Protein AF-A0A8S2HSU8-F1 (afdb_monomer_lite)

Structure (mmCIF, N/CA/C/O backbone):
data_AF-A0A8S2HSU8-F1
#
_entry.id   AF-A0A8S2HSU8-F1
#
loop_
_atom_site.group_PDB
_atom_site.id
_atom_site.type_symbol
_atom_site.label_atom_id
_atom_site.label_alt_id
_atom_site.label_comp_id
_atom_site.label_asym_id
_atom_site.label_entity_id
_atom_site.label_seq_id
_atom_site.pdbx_PDB_ins_code
_atom_site.Cartn_x
_atom_site.Cartn_y
_atom_site.Cartn_z
_atom_site.occupancy
_atom_site.B_iso_or_equiv
_atom_site.auth_seq_id
_atom_site.auth_comp_id
_atom_site.auth_asym_id
_atom_site.auth_atom_id
_atom_site.pdbx_PDB_model_num
ATOM 1 N N . MET A 1 1 ? -15.900 -12.705 22.437 1.00 55.00 1 MET A N 1
ATOM 2 C CA . MET A 1 1 ? -16.739 -11.489 22.364 1.00 55.00 1 MET A CA 1
ATOM 3 C C . MET A 1 1 ? -16.889 -11.205 20.876 1.00 55.00 1 MET A C 1
ATOM 5 O O . MET A 1 1 ? -16.040 -10.534 20.313 1.00 55.00 1 MET A O 1
ATOM 9 N N . ARG A 1 2 ? -17.902 -11.802 20.220 1.00 72.19 2 ARG A N 1
ATOM 10 C CA . ARG A 1 2 ? -17.912 -12.065 18.758 1.00 72.19 2 ARG A CA 1
ATOM 11 C C . ARG A 1 2 ? -17.667 -10.842 17.860 1.00 72.19 2 ARG A C 1
ATOM 13 O O . ARG A 1 2 ? -17.202 -11.001 16.739 1.00 72.19 2 ARG A O 1
ATOM 20 N N . PHE A 1 3 ? -17.977 -9.638 18.338 1.00 69.12 3 PHE A N 1
ATOM 21 C CA . PHE 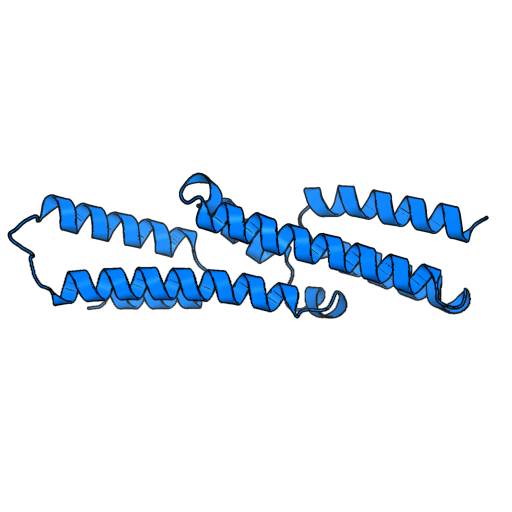A 1 3 ? -17.774 -8.404 17.582 1.00 69.12 3 PHE A CA 1
ATOM 22 C C . PHE A 1 3 ? -16.291 -8.011 17.470 1.00 69.12 3 PHE A C 1
ATOM 24 O O . PHE A 1 3 ? -15.831 -7.707 16.374 1.00 69.12 3 PHE A O 1
ATOM 31 N N . LEU A 1 4 ? -15.520 -8.098 18.559 1.00 68.44 4 LEU A N 1
ATOM 32 C CA . LEU A 1 4 ? -14.079 -7.798 18.554 1.00 68.44 4 LEU A CA 1
ATOM 33 C C . LEU A 1 4 ? -13.301 -8.821 17.724 1.00 68.44 4 LEU A C 1
ATOM 35 O O . LEU A 1 4 ? -12.449 -8.452 16.923 1.00 68.44 4 LEU A O 1
ATOM 39 N N . ASP A 1 5 ? -13.682 -10.091 17.851 1.00 75.88 5 ASP A N 1
ATOM 40 C CA . ASP A 1 5 ? -13.088 -11.194 17.093 1.00 75.88 5 ASP A CA 1
ATOM 41 C C . ASP A 1 5 ? -13.332 -11.012 15.570 1.00 75.88 5 ASP A C 1
ATOM 43 O O . ASP A 1 5 ? -12.527 -11.422 14.736 1.00 75.88 5 ASP A O 1
ATOM 47 N N . SER A 1 6 ? -14.413 -10.317 15.183 1.00 79.56 6 SER A N 1
ATOM 48 C CA . SER A 1 6 ? -14.680 -9.967 13.780 1.00 79.56 6 SER A CA 1
ATOM 49 C C . SER A 1 6 ? -13.796 -8.834 13.247 1.00 79.56 6 SER A C 1
ATOM 51 O O . SER A 1 6 ? -13.467 -8.837 12.064 1.00 79.56 6 SER A O 1
ATOM 53 N N . ILE A 1 7 ? -13.392 -7.882 14.096 1.00 74.88 7 ILE A N 1
ATOM 54 C CA . ILE A 1 7 ? -12.469 -6.802 13.711 1.00 74.88 7 ILE A CA 1
ATOM 55 C C . ILE A 1 7 ? -11.084 -7.385 13.472 1.00 74.88 7 ILE A C 1
ATOM 57 O O . ILE A 1 7 ? -10.451 -7.061 12.475 1.00 74.88 7 ILE A O 1
ATOM 61 N N . GLU A 1 8 ? -10.653 -8.308 14.329 1.00 74.25 8 GLU A N 1
ATOM 62 C CA . GLU A 1 8 ? -9.390 -9.026 14.161 1.00 74.25 8 GLU A CA 1
ATOM 63 C C . GLU A 1 8 ? -9.338 -9.785 12.823 1.00 74.25 8 GLU A C 1
ATOM 65 O O . GLU A 1 8 ? -8.358 -9.685 12.086 1.00 74.25 8 GLU A O 1
ATOM 70 N N . ALA A 1 9 ? -10.426 -10.459 12.435 1.00 78.81 9 ALA A N 1
ATOM 71 C CA . ALA A 1 9 ? -10.522 -11.112 11.127 1.00 78.81 9 ALA A CA 1
ATOM 72 C C . ALA A 1 9 ? -10.459 -10.121 9.944 1.00 78.81 9 ALA A C 1
ATOM 74 O O . ALA A 1 9 ? -9.832 -10.410 8.922 1.00 78.81 9 ALA A O 1
ATOM 75 N N . LEU A 1 10 ? -11.086 -8.947 10.066 1.00 78.69 10 LEU A N 1
ATOM 76 C CA . LEU A 1 10 ? -11.046 -7.898 9.037 1.00 78.69 10 LEU A CA 1
ATOM 77 C C . LEU A 1 10 ? -9.649 -7.290 8.894 1.00 78.69 10 LEU A C 1
ATOM 79 O O . LEU A 1 10 ? -9.167 -7.086 7.781 1.00 78.69 10 LEU A O 1
ATOM 83 N N . VAL A 1 11 ? -8.982 -7.067 10.022 1.00 72.88 11 VAL A N 1
ATOM 84 C CA . VAL A 1 11 ? -7.602 -6.593 10.094 1.00 72.88 11 VAL A CA 1
ATOM 85 C C . VAL A 1 11 ? -6.656 -7.600 9.425 1.00 72.88 11 VAL A C 1
ATOM 87 O O . VAL A 1 11 ? -5.895 -7.219 8.538 1.00 72.88 11 VAL A O 1
ATOM 90 N N . ASN A 1 12 ? -6.795 -8.896 9.720 1.00 74.88 12 ASN A N 1
ATOM 91 C CA . ASN A 1 12 ? -5.996 -9.964 9.099 1.00 74.88 12 ASN A CA 1
ATOM 92 C C . ASN A 1 12 ? -6.249 -10.141 7.590 1.00 74.88 12 ASN A C 1
ATOM 94 O O . ASN A 1 12 ? -5.406 -10.683 6.878 1.00 74.88 12 ASN A O 1
ATOM 98 N N . THR A 1 13 ? -7.400 -9.693 7.085 1.00 79.19 13 THR A N 1
ATOM 99 C CA . THR A 1 13 ? -7.761 -9.762 5.657 1.00 79.19 13 THR A CA 1
ATOM 100 C C . THR A 1 13 ? -7.528 -8.442 4.912 1.00 79.19 13 THR A C 1
ATOM 102 O O . THR A 1 13 ? -7.928 -8.301 3.753 1.00 79.19 13 THR A O 1
ATOM 105 N N . ASN A 1 14 ? -6.844 -7.476 5.542 1.00 77.19 14 ASN A N 1
ATOM 106 C CA . ASN A 1 14 ? -6.581 -6.133 5.013 1.00 77.19 14 ASN A CA 1
ATOM 107 C C . ASN A 1 14 ? -7.856 -5.355 4.640 1.00 77.19 14 ASN A C 1
ATOM 109 O O . ASN A 1 14 ? -7.830 -4.497 3.757 1.00 77.19 14 ASN A O 1
ATOM 113 N N . ASN A 1 15 ? -8.991 -5.646 5.278 1.00 82.19 15 ASN A N 1
ATOM 114 C CA . ASN A 1 15 ? -10.212 -4.863 5.109 1.00 82.19 15 ASN A CA 1
ATOM 115 C C . ASN A 1 15 ? -10.196 -3.667 6.073 1.00 82.19 15 ASN A C 1
ATOM 117 O O . ASN A 1 15 ? -10.951 -3.615 7.046 1.00 82.19 15 ASN A O 1
ATOM 121 N N . PHE A 1 16 ? -9.282 -2.725 5.813 1.00 83.81 16 PHE A N 1
ATOM 122 C CA . PHE A 1 16 ? -9.020 -1.584 6.694 1.00 83.81 16 PHE A CA 1
ATOM 123 C C . PHE A 1 16 ? -10.237 -0.680 6.868 1.00 83.81 16 PHE A C 1
ATOM 125 O O . PHE A 1 16 ? -10.500 -0.236 7.979 1.00 83.81 16 PHE A O 1
ATOM 132 N N . TYR A 1 17 ? -11.009 -0.461 5.801 1.00 83.25 17 TYR A N 1
ATOM 133 C CA . TYR A 1 17 ? -12.212 0.367 5.854 1.00 83.25 17 TYR A CA 1
ATOM 134 C C . TYR A 1 17 ? -13.239 -0.171 6.856 1.00 83.25 17 TYR A C 1
ATOM 136 O O . TYR A 1 17 ? -13.680 0.545 7.754 1.00 83.25 17 TYR A O 1
ATOM 144 N N . GLU A 1 18 ? -13.592 -1.452 6.742 1.00 81.88 18 GLU A N 1
ATOM 145 C CA . GLU A 1 18 ? -14.577 -2.059 7.637 1.00 81.88 18 GLU A CA 1
ATOM 146 C C . GLU A 1 18 ? -14.018 -2.219 9.063 1.00 81.88 18 GLU A C 1
ATOM 148 O O . GLU A 1 18 ? -14.765 -2.088 10.034 1.00 81.88 18 GLU A O 1
ATOM 153 N N . ALA A 1 19 ? -12.708 -2.457 9.207 1.00 81.62 19 ALA A N 1
ATOM 154 C CA . ALA A 1 19 ? -12.042 -2.514 10.507 1.00 81.62 19 ALA A CA 1
ATOM 155 C C . ALA A 1 19 ? -12.085 -1.162 11.245 1.00 81.62 19 ALA A C 1
ATOM 157 O O . ALA A 1 19 ? -12.516 -1.122 12.398 1.00 81.62 19 ALA A O 1
ATOM 158 N N . GLU A 1 20 ? -11.712 -0.064 10.581 1.00 83.06 20 GLU A N 1
ATOM 159 C CA . GLU A 1 20 ? -11.745 1.297 11.141 1.00 83.06 20 GLU A CA 1
ATOM 160 C C . GLU A 1 20 ? -13.175 1.724 11.486 1.00 83.06 20 GLU A C 1
ATOM 162 O O . GLU A 1 20 ? -13.436 2.178 12.599 1.00 83.06 20 GLU A O 1
ATOM 167 N N . LYS A 1 21 ? -14.143 1.471 10.597 1.00 84.69 21 LYS A N 1
ATOM 168 C CA . LYS A 1 21 ? -15.555 1.786 10.854 1.00 84.69 21 LYS A CA 1
ATOM 169 C C . LYS A 1 21 ? -16.096 1.062 12.091 1.00 84.69 21 LYS A C 1
ATOM 171 O O . LYS A 1 21 ? -16.813 1.641 12.907 1.00 84.69 21 LYS A O 1
ATOM 176 N N . ARG A 1 22 ? -15.759 -0.221 12.261 1.00 83.12 22 ARG A N 1
ATOM 177 C CA . ARG A 1 22 ? -16.149 -0.985 13.459 1.00 83.12 22 ARG A CA 1
ATOM 178 C C . ARG A 1 22 ? -15.415 -0.518 14.711 1.00 83.12 22 ARG A C 1
ATOM 180 O O . ARG A 1 22 ? -16.003 -0.572 15.792 1.00 83.12 22 ARG A O 1
ATOM 187 N N . MET A 1 23 ? -14.181 -0.040 14.570 1.00 81.88 23 MET A N 1
ATOM 188 C CA . MET A 1 23 ? -13.433 0.564 15.668 1.00 81.88 23 MET A CA 1
ATOM 189 C C . MET A 1 23 ? -14.087 1.864 16.142 1.00 81.88 23 MET A C 1
ATOM 191 O O . MET A 1 23 ? -14.325 2.020 17.340 1.00 81.88 23 MET A O 1
ATOM 195 N N . GLU A 1 24 ? -14.472 2.749 15.219 1.00 83.94 24 GLU A N 1
ATOM 196 C CA . GLU A 1 24 ? -15.211 3.976 15.539 1.00 83.94 24 GLU A CA 1
ATOM 197 C C . GLU A 1 24 ? -16.494 3.681 16.313 1.00 83.94 24 GLU A C 1
ATOM 199 O O . GLU A 1 24 ? -16.749 4.320 17.334 1.00 83.94 24 GLU A O 1
ATOM 204 N N . TYR A 1 25 ? -17.272 2.676 15.895 1.00 82.31 25 TYR A N 1
ATOM 205 C CA . TYR A 1 25 ? -18.475 2.287 16.631 1.00 82.31 25 TYR A CA 1
ATOM 206 C C . TYR A 1 25 ? -18.171 1.871 18.072 1.00 82.31 25 TYR A C 1
ATOM 208 O O . TYR A 1 25 ? -18.905 2.255 18.981 1.00 82.31 25 TYR A O 1
ATOM 216 N N . ILE A 1 26 ? -17.089 1.128 18.317 1.00 79.50 26 ILE A N 1
ATOM 217 C CA . ILE A 1 26 ? -16.707 0.747 19.684 1.00 79.50 26 ILE A CA 1
ATOM 218 C C . ILE A 1 26 ? -16.276 1.967 20.490 1.00 79.50 26 ILE A C 1
ATOM 220 O O . ILE A 1 26 ? -16.665 2.094 21.650 1.00 79.50 26 ILE A O 1
ATOM 224 N N . ILE A 1 27 ? -15.507 2.875 19.890 1.00 78.94 27 ILE A N 1
ATOM 225 C CA . ILE A 1 27 ? -15.075 4.112 20.545 1.00 78.94 27 ILE A CA 1
ATOM 226 C C . ILE A 1 27 ? -16.293 4.971 20.913 1.00 78.94 27 ILE A C 1
ATOM 228 O O . ILE A 1 27 ? -16.372 5.464 22.038 1.00 78.94 27 ILE A O 1
ATOM 232 N N . GLN A 1 28 ? -17.275 5.095 20.018 1.00 81.12 28 GLN A N 1
ATOM 233 C CA . GLN A 1 28 ? -18.521 5.825 20.268 1.00 81.12 28 GLN A CA 1
ATOM 234 C C . GLN A 1 28 ? -19.366 5.164 21.358 1.00 81.12 28 GLN A C 1
ATOM 236 O O . GLN A 1 28 ? -19.813 5.844 22.278 1.00 81.12 28 GLN A O 1
ATOM 241 N N . ILE A 1 29 ? -19.549 3.841 21.302 1.00 75.81 29 ILE A N 1
ATOM 242 C CA . ILE A 1 29 ? -20.267 3.086 22.337 1.00 75.81 29 ILE A CA 1
ATOM 243 C C . ILE A 1 29 ? -19.576 3.262 23.690 1.00 75.81 29 ILE A C 1
ATOM 245 O O . ILE A 1 29 ? -20.240 3.539 24.683 1.00 75.81 29 ILE A O 1
ATOM 249 N N . ARG A 1 30 ? -18.243 3.173 23.740 1.00 73.75 30 ARG A N 1
ATOM 250 C CA . ARG A 1 30 ? -17.458 3.433 24.952 1.00 73.75 30 ARG A CA 1
ATOM 251 C C . ARG A 1 30 ? -17.686 4.852 25.469 1.00 73.75 30 ARG A C 1
ATOM 253 O O . ARG A 1 30 ? -17.865 5.033 26.669 1.00 73.75 30 ARG A O 1
ATOM 260 N N . HIS A 1 31 ? -17.684 5.847 24.585 1.00 75.50 31 HIS A N 1
ATOM 261 C CA . HIS A 1 31 ? -17.920 7.236 24.968 1.00 75.50 31 HIS A CA 1
ATOM 262 C C . HIS A 1 31 ? -19.333 7.440 25.538 1.00 75.50 31 HIS A C 1
ATOM 264 O O . HIS A 1 31 ? -19.480 8.080 26.575 1.00 75.50 31 HIS A O 1
ATOM 270 N N . LEU A 1 32 ? -20.348 6.831 24.914 1.00 74.56 32 LEU A N 1
ATOM 271 C CA . LEU A 1 32 ? -21.750 6.885 25.344 1.00 74.56 32 LEU A CA 1
ATOM 272 C C . LEU A 1 32 ? -22.001 6.145 26.662 1.00 74.56 32 LEU A C 1
ATOM 274 O O . LEU A 1 32 ? -22.765 6.617 27.499 1.00 74.56 32 LEU A O 1
ATOM 278 N N . LEU A 1 33 ? -21.371 4.985 26.848 1.00 69.75 33 LEU A N 1
ATOM 279 C CA . LEU A 1 33 ? -21.524 4.175 28.057 1.00 69.75 33 LEU A CA 1
ATOM 280 C C . LEU A 1 33 ? -20.704 4.717 29.236 1.00 69.75 33 LEU A C 1
ATOM 282 O O . LEU A 1 33 ? -21.000 4.381 30.383 1.00 69.75 33 LEU A O 1
ATOM 286 N N . GLY A 1 34 ? -19.719 5.584 28.978 1.00 67.31 34 GLY A N 1
ATOM 287 C CA . GLY A 1 34 ? -18.994 6.338 29.998 1.00 67.31 34 GLY A CA 1
ATOM 288 C C . GLY A 1 34 ? -18.494 5.483 31.171 1.00 67.31 34 GLY A C 1
ATOM 289 O O . GLY A 1 34 ? -18.079 4.334 31.009 1.00 67.31 34 GLY A O 1
ATOM 290 N N . THR A 1 35 ? -18.564 6.048 32.381 1.00 59.19 35 THR A N 1
ATOM 291 C CA . THR A 1 35 ? -18.128 5.448 33.659 1.00 59.19 35 THR A CA 1
ATOM 292 C C . THR A 1 35 ? -18.830 4.140 34.042 1.00 59.19 35 THR A C 1
ATOM 294 O O . THR A 1 35 ? -18.370 3.472 34.964 1.00 59.19 35 THR A O 1
ATOM 297 N N . TYR A 1 36 ? -19.907 3.745 33.352 1.00 58.31 36 TYR A N 1
ATOM 298 C CA . TYR A 1 36 ? -20.639 2.502 33.627 1.00 58.31 36 TYR A CA 1
ATOM 299 C C . TYR A 1 36 ? -19.988 1.264 32.997 1.00 58.31 36 TYR A C 1
ATOM 301 O O . TYR A 1 36 ? -20.254 0.147 33.432 1.00 58.31 36 TYR A O 1
ATOM 309 N N . CYS A 1 37 ? -19.137 1.449 31.984 1.00 57.47 37 CYS A N 1
ATOM 310 C CA . CYS A 1 37 ? -18.383 0.380 31.323 1.00 57.47 37 CYS A CA 1
ATOM 311 C C . CYS A 1 37 ? -16.869 0.615 31.431 1.00 57.47 37 CYS A C 1
ATOM 313 O O . CYS A 1 37 ? -16.128 0.477 30.460 1.00 57.47 37 CYS A O 1
ATOM 315 N N . THR A 1 38 ? -16.387 0.925 32.636 1.00 58.66 38 THR A N 1
ATOM 316 C CA . THR A 1 38 ? -14.963 0.868 33.016 1.00 58.66 38 THR A CA 1
ATOM 317 C C . THR A 1 38 ? -14.484 -0.572 33.208 1.00 58.66 38 THR A C 1
ATOM 319 O O . THR A 1 38 ? -13.713 -0.880 34.113 1.00 58.66 38 THR A O 1
ATOM 322 N N . THR A 1 39 ? -14.918 -1.497 32.354 1.00 66.12 39 THR A N 1
ATOM 323 C CA . THR A 1 39 ? -14.265 -2.798 32.277 1.00 66.12 39 THR A CA 1
ATOM 324 C C . THR A 1 39 ? -12.917 -2.575 31.606 1.00 66.12 39 THR A C 1
ATOM 326 O O . THR A 1 39 ? -12.809 -2.416 30.391 1.00 66.12 39 THR A O 1
ATOM 329 N N . GLU A 1 40 ? -11.874 -2.517 32.430 1.00 74.06 40 GLU A N 1
ATOM 330 C CA . GLU A 1 40 ? -10.460 -2.440 32.046 1.00 74.06 40 GLU A CA 1
ATOM 331 C C . GLU A 1 40 ? -10.126 -3.414 30.901 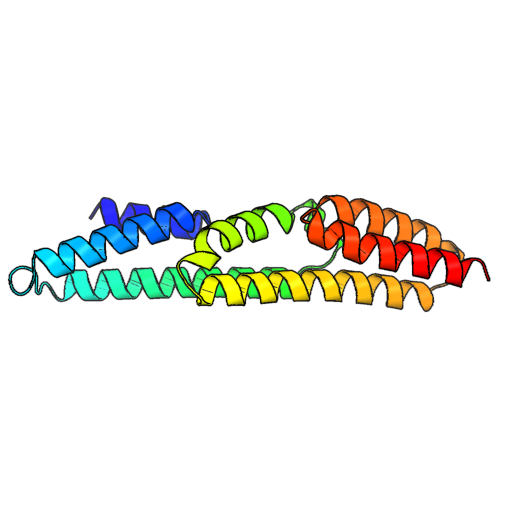1.00 74.06 40 GLU A C 1
ATOM 333 O O . GLU A 1 40 ? -9.376 -3.091 29.984 1.00 74.06 40 GLU A O 1
ATOM 338 N N . GLU A 1 41 ? -10.802 -4.564 30.880 1.00 73.25 41 GLU A N 1
ATOM 339 C CA . GLU A 1 41 ? -10.750 -5.569 29.822 1.00 73.25 41 GLU A CA 1
ATOM 340 C C . GLU A 1 41 ? -11.183 -5.056 28.433 1.00 73.25 41 GLU A C 1
ATOM 342 O O . GLU A 1 41 ? -10.512 -5.342 27.441 1.00 73.25 41 GLU A O 1
ATOM 347 N N . VAL A 1 42 ? -12.254 -4.259 28.337 1.00 73.19 42 VAL A N 1
ATOM 348 C CA . VAL A 1 42 ? -12.715 -3.678 27.062 1.00 73.19 42 VAL A CA 1
ATOM 349 C C . VAL A 1 42 ? -11.733 -2.620 26.576 1.00 73.19 42 VAL A C 1
ATOM 351 O O . VAL A 1 42 ? -11.383 -2.611 25.398 1.00 73.19 42 VAL A O 1
ATOM 354 N N . THR A 1 43 ? -11.238 -1.768 27.479 1.00 75.50 43 THR A N 1
ATOM 355 C CA . THR A 1 43 ? -10.244 -0.735 27.133 1.00 75.50 43 THR A CA 1
ATOM 356 C C . THR A 1 43 ? -8.963 -1.382 26.617 1.00 75.50 43 THR A C 1
ATOM 358 O O . THR A 1 43 ? -8.512 -1.070 25.516 1.00 75.50 43 THR A O 1
ATOM 361 N N . LYS A 1 44 ? -8.453 -2.377 27.349 1.00 81.62 44 LYS A N 1
ATOM 362 C CA . LYS A 1 44 ? -7.272 -3.145 26.958 1.00 81.62 44 LYS A CA 1
ATOM 363 C C . LYS A 1 44 ? -7.457 -3.833 25.608 1.00 81.62 44 LYS A C 1
ATOM 365 O O . LYS A 1 44 ? -6.530 -3.856 24.804 1.00 81.62 44 LYS A O 1
ATOM 370 N N . ARG A 1 45 ? -8.642 -4.384 25.325 1.00 78.00 45 ARG A N 1
ATOM 371 C CA . ARG A 1 45 ? -8.886 -5.081 24.055 1.00 78.00 45 ARG A CA 1
ATOM 372 C C . ARG A 1 45 ? -9.044 -4.126 22.870 1.00 78.00 45 ARG A C 1
ATOM 374 O O . ARG A 1 45 ? -8.598 -4.460 21.777 1.00 78.00 45 ARG A O 1
ATOM 381 N N . VAL A 1 46 ? -9.602 -2.933 23.078 1.00 79.00 46 VAL A N 1
ATOM 382 C CA . VAL A 1 46 ? -9.618 -1.863 22.062 1.00 79.00 46 VAL A CA 1
ATOM 383 C C . VAL A 1 46 ? -8.197 -1.404 21.739 1.00 79.00 46 VAL A C 1
ATOM 385 O O . VAL A 1 46 ? -7.825 -1.365 20.570 1.00 79.00 46 VAL A O 1
ATOM 388 N N . GLU A 1 47 ? -7.375 -1.140 22.757 1.00 83.38 47 GLU A N 1
ATOM 389 C CA . GLU A 1 47 ? -5.965 -0.773 22.567 1.00 83.38 47 GLU A CA 1
ATOM 390 C C . GLU A 1 47 ? -5.178 -1.873 21.843 1.00 83.38 47 GLU A C 1
ATOM 392 O O . GLU A 1 47 ? -4.409 -1.588 20.926 1.00 83.38 47 GLU A O 1
ATOM 397 N N . GLN A 1 48 ? -5.404 -3.141 22.199 1.00 84.06 48 GLN A N 1
ATOM 398 C CA . GLN A 1 48 ? -4.808 -4.283 21.502 1.00 84.06 48 GLN A CA 1
ATOM 399 C C . GLN A 1 48 ? -5.190 -4.313 20.023 1.00 84.06 48 GLN A C 1
ATOM 401 O O . GLN A 1 48 ? -4.312 -4.480 19.183 1.00 84.06 48 GLN A O 1
ATOM 406 N N . LEU A 1 49 ? -6.469 -4.124 19.688 1.00 80.31 49 LEU A N 1
ATOM 407 C CA . LEU A 1 49 ? -6.909 -4.117 18.294 1.00 80.31 49 LEU A CA 1
ATOM 408 C C . LEU A 1 49 ? -6.329 -2.934 17.514 1.00 80.31 49 LEU A C 1
ATOM 410 O O . LEU A 1 49 ? -5.892 -3.125 16.381 1.00 80.31 49 LEU A O 1
ATOM 414 N N . GLN A 1 50 ? -6.266 -1.743 18.118 1.00 82.06 50 GLN A N 1
ATOM 415 C CA . GLN A 1 50 ? -5.636 -0.573 17.501 1.00 82.06 50 GLN A CA 1
ATOM 416 C C . GLN A 1 50 ? -4.148 -0.833 17.222 1.00 82.06 50 GLN A C 1
ATOM 418 O O . GLN A 1 50 ? -3.647 -0.526 16.140 1.00 82.06 50 GLN A O 1
ATOM 423 N N . ASN A 1 51 ? -3.443 -1.450 18.173 1.00 86.31 51 ASN A N 1
ATOM 424 C CA . ASN A 1 51 ? -2.039 -1.821 18.018 1.00 86.31 51 ASN A CA 1
ATOM 425 C C . ASN A 1 51 ? -1.839 -2.898 16.946 1.00 86.31 51 ASN A C 1
ATOM 427 O O . ASN A 1 51 ? -0.921 -2.776 16.139 1.00 86.31 51 ASN A O 1
ATOM 431 N N . SER A 1 52 ? -2.699 -3.917 16.892 1.00 81.12 52 SER A N 1
ATOM 432 C CA . SER A 1 52 ? -2.659 -4.949 15.848 1.00 81.12 52 SER A CA 1
ATOM 433 C C . SER A 1 52 ? -2.890 -4.363 14.458 1.00 81.12 52 SER A C 1
ATOM 435 O O . SER A 1 52 ? -2.184 -4.706 13.513 1.00 81.12 52 SER A O 1
ATOM 437 N N . LEU A 1 53 ? -3.842 -3.440 14.340 1.00 83.19 53 LEU A N 1
ATOM 438 C CA . LEU A 1 53 ? -4.143 -2.749 13.094 1.00 83.19 53 LEU A CA 1
ATOM 439 C C . LEU A 1 53 ? -2.958 -1.880 12.646 1.00 83.19 53 LEU A C 1
ATOM 441 O O . LEU A 1 53 ? -2.532 -1.980 11.497 1.00 83.19 53 LEU A O 1
ATOM 445 N N . ASN A 1 54 ? -2.346 -1.128 13.565 1.00 85.44 54 ASN A N 1
ATOM 446 C CA . ASN A 1 54 ? -1.120 -0.375 13.287 1.00 85.44 54 ASN A CA 1
ATOM 447 C C . ASN A 1 54 ? 0.028 -1.289 12.834 1.00 85.44 54 ASN A C 1
ATOM 449 O O . ASN A 1 54 ? 0.706 -0.985 11.856 1.00 85.44 54 ASN A O 1
ATOM 453 N N . LYS A 1 55 ? 0.215 -2.426 13.511 1.00 87.94 55 LYS A N 1
ATOM 454 C CA . LYS A 1 55 ? 1.254 -3.408 13.182 1.00 87.94 55 LYS A CA 1
ATOM 455 C C . LYS A 1 55 ? 1.073 -3.975 11.777 1.00 87.94 55 LYS A C 1
ATOM 457 O O . LYS A 1 55 ? 2.042 -4.060 11.037 1.00 87.94 55 LYS A O 1
ATOM 462 N N . ILE A 1 56 ? -0.151 -4.322 11.388 1.00 85.50 56 ILE A N 1
ATOM 463 C CA . ILE A 1 56 ? -0.426 -4.866 10.051 1.00 85.50 56 ILE A CA 1
ATOM 464 C C . ILE A 1 56 ? -0.218 -3.816 8.964 1.00 85.50 56 ILE A C 1
ATOM 466 O O . ILE A 1 56 ? 0.316 -4.133 7.904 1.00 85.50 56 ILE A O 1
ATOM 470 N N . VAL A 1 57 ? -0.577 -2.558 9.224 1.00 87.00 57 VAL A N 1
ATOM 471 C CA . VAL A 1 57 ? -0.270 -1.457 8.303 1.00 87.00 57 VAL A CA 1
ATOM 472 C C . VAL A 1 57 ? 1.244 -1.311 8.112 1.00 87.00 57 VAL A C 1
ATOM 474 O O . VAL A 1 57 ? 1.699 -1.160 6.979 1.00 87.00 57 VAL A O 1
ATOM 477 N N . ASP A 1 58 ? 2.029 -1.411 9.185 1.00 88.50 58 ASP A N 1
ATOM 478 C CA . ASP A 1 58 ? 3.493 -1.360 9.102 1.00 88.50 58 ASP A CA 1
ATOM 479 C C . ASP A 1 58 ? 4.066 -2.588 8.368 1.00 88.50 58 ASP A C 1
ATOM 481 O O . ASP A 1 58 ? 4.950 -2.455 7.523 1.00 88.50 58 ASP A O 1
ATOM 485 N N . GLU A 1 59 ? 3.525 -3.784 8.622 1.00 89.38 59 GLU A N 1
ATOM 486 C CA . GLU A 1 59 ? 3.906 -5.020 7.926 1.00 89.38 59 GLU A CA 1
ATOM 487 C C . GLU A 1 59 ? 3.599 -4.962 6.425 1.00 89.38 59 GLU A C 1
ATOM 489 O O . GLU A 1 59 ? 4.351 -5.510 5.618 1.00 89.38 59 GLU A O 1
ATOM 494 N N . VAL A 1 60 ? 2.515 -4.291 6.027 1.00 88.69 60 VAL A N 1
ATOM 495 C CA . VAL A 1 60 ? 2.213 -4.028 4.616 1.00 88.69 60 VAL A CA 1
ATOM 496 C C . VAL A 1 60 ? 3.302 -3.161 3.991 1.00 88.69 60 VAL A C 1
ATOM 498 O O . VAL A 1 60 ? 3.803 -3.515 2.926 1.00 88.69 60 VAL A O 1
ATOM 501 N N . VAL A 1 61 ? 3.704 -2.066 4.641 1.00 89.56 61 VAL A N 1
ATOM 502 C CA . VAL A 1 61 ? 4.778 -1.198 4.131 1.00 89.56 61 VAL A CA 1
ATOM 503 C C . VAL A 1 61 ? 6.079 -1.987 3.972 1.00 89.56 61 VAL A C 1
ATOM 505 O O . VAL A 1 61 ? 6.687 -1.963 2.902 1.00 89.56 61 VAL A O 1
ATOM 508 N N . GLU A 1 62 ? 6.473 -2.741 4.998 1.00 90.38 62 GLU A N 1
ATOM 509 C CA . GLU A 1 62 ? 7.717 -3.515 4.974 1.00 90.38 62 GLU A CA 1
ATOM 510 C C . GLU A 1 62 ? 7.693 -4.618 3.905 1.00 90.38 62 GLU A C 1
ATOM 512 O O . GLU A 1 62 ? 8.690 -4.843 3.218 1.00 90.38 62 GLU A O 1
ATOM 517 N N . ARG A 1 63 ? 6.536 -5.255 3.686 1.00 89.06 63 ARG A N 1
ATOM 518 C CA . ARG A 1 63 ? 6.362 -6.248 2.620 1.00 89.06 63 ARG A CA 1
ATOM 519 C C . ARG A 1 63 ? 6.671 -5.660 1.248 1.00 89.06 63 ARG A C 1
ATOM 521 O O . ARG A 1 63 ? 7.405 -6.286 0.493 1.00 89.06 63 ARG A O 1
ATOM 528 N N . TYR A 1 64 ? 6.120 -4.492 0.918 1.00 87.50 64 TYR A N 1
ATOM 529 C CA . TYR A 1 64 ? 6.342 -3.875 -0.396 1.00 87.50 64 TYR A CA 1
ATOM 530 C C . TYR A 1 64 ? 7.754 -3.313 -0.556 1.00 87.50 64 TYR A C 1
ATOM 532 O O . TYR A 1 64 ? 8.287 -3.336 -1.659 1.00 87.50 64 TYR A O 1
ATOM 540 N N . LYS A 1 65 ? 8.393 -2.895 0.538 1.00 89.31 65 LYS A N 1
ATOM 541 C CA . LYS A 1 65 ? 9.800 -2.479 0.540 1.00 89.31 65 LYS A CA 1
ATOM 542 C C . LYS A 1 65 ? 10.761 -3.619 0.183 1.00 89.31 65 LYS A C 1
ATOM 544 O O . LYS A 1 65 ? 11.749 -3.411 -0.518 1.00 89.31 65 LYS A O 1
ATOM 549 N N . GLN A 1 66 ? 10.481 -4.828 0.669 1.00 88.62 66 GLN A N 1
ATOM 550 C CA . GLN A 1 66 ? 11.302 -6.019 0.411 1.00 88.62 66 GLN A CA 1
ATOM 551 C C . GLN A 1 66 ? 10.975 -6.703 -0.926 1.00 88.62 66 GLN A C 1
ATOM 553 O O . GLN A 1 66 ? 11.715 -7.578 -1.372 1.00 88.62 66 GLN A O 1
ATOM 558 N N . MET A 1 67 ? 9.861 -6.328 -1.551 1.00 86.50 67 MET A N 1
ATOM 559 C CA . MET A 1 67 ? 9.341 -6.962 -2.753 1.00 86.50 67 MET A CA 1
ATOM 560 C C . MET A 1 67 ? 10.057 -6.464 -4.014 1.00 86.50 67 MET A C 1
ATOM 562 O O . MET A 1 67 ? 10.381 -5.283 -4.140 1.00 86.50 67 MET A O 1
ATOM 566 N N . SER A 1 68 ? 10.286 -7.364 -4.972 1.00 85.44 68 SER A N 1
ATOM 567 C CA . SER A 1 68 ? 10.808 -6.993 -6.288 1.00 85.44 68 SER A CA 1
ATOM 568 C C . SER A 1 68 ? 9.673 -6.689 -7.271 1.00 85.44 68 SER A C 1
ATOM 570 O O . SER A 1 68 ? 8.537 -7.124 -7.087 1.00 85.44 68 SER A O 1
ATOM 572 N N . ILE A 1 69 ? 9.982 -6.008 -8.379 1.00 82.56 69 ILE A N 1
ATOM 573 C CA . ILE A 1 69 ? 9.001 -5.738 -9.447 1.00 82.56 69 ILE A CA 1
ATOM 574 C C . ILE A 1 69 ? 8.373 -7.031 -9.989 1.00 82.56 69 ILE A C 1
ATOM 576 O O . ILE A 1 69 ? 7.200 -7.050 -10.360 1.00 82.56 69 ILE A O 1
ATOM 580 N N . HIS A 1 70 ? 9.123 -8.135 -10.017 1.00 81.12 70 HIS A N 1
ATOM 581 C CA . HIS A 1 70 ? 8.618 -9.418 -10.511 1.00 81.12 70 HIS A CA 1
ATOM 582 C C . HIS A 1 70 ? 7.505 -9.988 -9.624 1.00 81.12 70 HIS A C 1
ATOM 584 O O . HIS A 1 70 ? 6.578 -10.635 -10.117 1.00 81.12 70 HIS A O 1
ATOM 590 N N . ASP A 1 71 ? 7.566 -9.704 -8.326 1.00 84.00 71 ASP A N 1
ATOM 591 C CA . ASP A 1 71 ? 6.606 -10.191 -7.343 1.00 84.00 71 ASP A CA 1
ATOM 592 C C . ASP A 1 71 ? 5.283 -9.406 -7.384 1.00 84.00 71 ASP A C 1
ATOM 594 O O . ASP A 1 71 ? 4.249 -9.913 -6.934 1.00 84.00 71 ASP A O 1
ATOM 598 N N . PHE A 1 72 ? 5.270 -8.216 -8.003 1.00 84.19 72 PHE A N 1
ATOM 599 C CA . PHE A 1 72 ? 4.064 -7.389 -8.162 1.00 84.19 72 PHE A CA 1
ATOM 600 C C . PHE A 1 72 ? 2.994 -8.067 -9.021 1.00 84.19 72 PHE A C 1
ATOM 602 O O . PHE A 1 72 ? 1.813 -7.750 -8.911 1.00 84.19 72 PHE A O 1
ATOM 609 N N . ARG A 1 73 ? 3.364 -9.066 -9.832 1.00 78.62 73 ARG A N 1
ATOM 610 C CA . ARG A 1 73 ? 2.388 -9.903 -10.542 1.00 78.62 73 ARG A CA 1
ATOM 611 C C . ARG A 1 73 ? 1.505 -10.708 -9.583 1.00 78.62 73 ARG A C 1
ATOM 613 O O . ARG A 1 73 ? 0.339 -10.945 -9.888 1.00 78.62 73 ARG A O 1
ATOM 620 N N . PHE A 1 74 ? 2.069 -11.170 -8.470 1.00 80.12 74 PHE A N 1
ATOM 621 C CA . PHE A 1 74 ? 1.369 -12.008 -7.493 1.00 80.12 74 PHE A CA 1
ATOM 622 C C . PHE A 1 74 ? 0.734 -11.178 -6.379 1.00 80.12 74 PHE A C 1
ATOM 624 O O . PHE A 1 74 ? -0.287 -11.579 -5.828 1.00 80.12 74 PHE A O 1
ATOM 631 N N . ASN A 1 75 ? 1.324 -10.024 -6.068 1.00 81.38 75 ASN A N 1
ATOM 632 C CA . ASN A 1 75 ? 0.827 -9.082 -5.072 1.00 81.38 75 ASN A CA 1
ATOM 633 C C . ASN A 1 75 ? 0.765 -7.679 -5.693 1.00 81.38 75 ASN A C 1
ATOM 635 O O . ASN A 1 75 ? 1.675 -6.877 -5.477 1.00 81.38 75 ASN A O 1
ATOM 639 N N . PRO A 1 76 ? -0.266 -7.389 -6.506 1.00 85.50 76 PRO A N 1
ATOM 640 C CA . PRO A 1 76 ? -0.352 -6.130 -7.230 1.00 85.50 76 PRO A CA 1
ATOM 641 C C . PRO A 1 76 ? -0.512 -4.949 -6.261 1.00 85.50 76 PRO A C 1
ATOM 643 O O . PRO A 1 76 ? -1.489 -4.917 -5.500 1.00 85.50 76 PRO A O 1
ATOM 646 N N . PRO A 1 77 ? 0.381 -3.938 -6.315 1.00 88.88 77 PRO A N 1
ATOM 647 C CA . PRO A 1 77 ? 0.294 -2.766 -5.448 1.00 88.88 77 PRO A CA 1
ATOM 648 C C . PRO A 1 77 ? -1.038 -2.018 -5.563 1.00 88.88 77 PRO A C 1
ATOM 650 O O . PRO A 1 77 ? -1.479 -1.397 -4.599 1.00 88.88 77 PRO A O 1
ATOM 653 N N . LYS A 1 78 ? -1.710 -2.095 -6.718 1.00 88.88 78 LYS A N 1
ATOM 654 C CA . LYS A 1 78 ? -3.007 -1.451 -6.947 1.00 88.88 78 LYS A CA 1
ATOM 655 C C . LYS A 1 78 ? -4.032 -1.758 -5.857 1.00 88.88 78 LYS A C 1
ATOM 657 O O . LYS A 1 78 ? -4.601 -0.836 -5.283 1.00 88.88 78 LYS A O 1
ATOM 662 N N . GLU A 1 79 ? -4.227 -3.031 -5.519 1.00 86.44 79 GLU A N 1
ATOM 663 C CA . GLU A 1 79 ? -5.274 -3.414 -4.567 1.00 86.44 79 GLU A CA 1
ATOM 664 C C . GLU A 1 79 ? -5.018 -2.871 -3.161 1.00 86.44 79 GLU A C 1
ATOM 666 O O . GLU A 1 79 ? -5.950 -2.456 -2.469 1.00 86.44 79 GLU A O 1
ATOM 671 N N . ILE A 1 80 ? -3.760 -2.886 -2.710 1.00 88.31 80 ILE A N 1
ATOM 672 C CA . ILE A 1 80 ? -3.428 -2.395 -1.373 1.00 88.31 80 ILE A CA 1
ATOM 673 C C . ILE A 1 80 ? -3.452 -0.868 -1.318 1.00 88.31 80 ILE A C 1
ATOM 675 O O . ILE A 1 80 ? -3.907 -0.307 -0.323 1.00 88.31 80 ILE A O 1
ATOM 679 N N . LEU A 1 81 ? -3.009 -0.199 -2.387 1.00 89.12 81 LEU A N 1
ATOM 680 C CA . LEU A 1 81 ? -3.025 1.255 -2.483 1.00 89.12 81 LEU A CA 1
ATOM 681 C C . LEU A 1 81 ? -4.467 1.767 -2.494 1.00 89.12 81 LEU A C 1
ATOM 683 O O . LEU A 1 81 ? -4.760 2.699 -1.751 1.00 89.12 81 LEU A O 1
ATOM 687 N N . ASP A 1 82 ? -5.379 1.106 -3.210 1.00 88.69 82 ASP A N 1
ATOM 688 C CA . ASP A 1 82 ? -6.808 1.437 -3.190 1.00 88.69 82 ASP A CA 1
ATOM 689 C C . ASP A 1 82 ? -7.395 1.286 -1.774 1.00 88.69 82 ASP A C 1
ATOM 691 O O . ASP A 1 82 ? -8.086 2.176 -1.272 1.00 88.69 82 ASP A O 1
ATOM 695 N N . LYS A 1 83 ? -7.080 0.180 -1.083 1.00 87.31 83 LYS A N 1
ATOM 696 C CA . LYS A 1 83 ? -7.553 -0.083 0.289 1.00 87.31 83 LYS A CA 1
ATOM 697 C C . LYS A 1 83 ? -7.033 0.936 1.301 1.00 87.31 83 LYS A C 1
ATOM 699 O O . LYS A 1 83 ? -7.794 1.374 2.159 1.00 87.31 83 LYS A O 1
ATOM 704 N N . LEU A 1 84 ? -5.757 1.314 1.215 1.00 88.00 84 LEU A N 1
ATOM 705 C CA . LEU A 1 84 ? -5.162 2.336 2.082 1.00 88.00 84 LEU A CA 1
ATOM 706 C C . LEU A 1 84 ? -5.728 3.729 1.764 1.00 88.00 84 LEU A C 1
ATOM 708 O O . LEU A 1 84 ? -6.013 4.497 2.681 1.00 88.00 84 LEU A O 1
ATOM 712 N N . GLN A 1 85 ? -5.959 4.044 0.487 1.00 89.12 85 GLN A N 1
ATOM 713 C CA . GLN A 1 85 ? -6.512 5.331 0.065 1.00 89.12 85 GLN A CA 1
ATOM 714 C C . GLN A 1 85 ? -7.938 5.554 0.587 1.00 89.12 85 GLN A C 1
ATOM 716 O O . GLN A 1 85 ? -8.265 6.666 0.999 1.00 89.12 85 GLN A O 1
ATOM 721 N N . GLN A 1 86 ? -8.771 4.508 0.635 1.00 87.50 86 GLN A N 1
ATOM 722 C CA . GLN A 1 86 ? -10.142 4.591 1.165 1.00 87.50 86 GLN A CA 1
ATOM 723 C C . GLN A 1 86 ? -10.208 5.073 2.622 1.00 87.50 86 GLN A C 1
ATOM 725 O O . GLN A 1 86 ? -11.187 5.702 3.023 1.00 87.50 86 GLN A O 1
ATOM 730 N N . VAL A 1 87 ? -9.175 4.790 3.418 1.00 86.94 87 VAL A N 1
ATOM 731 C CA . VAL A 1 87 ? -9.100 5.171 4.838 1.00 86.94 87 VAL A CA 1
ATOM 732 C C . VAL A 1 87 ? -8.149 6.341 5.102 1.00 86.94 87 VAL A C 1
ATOM 734 O O . VAL A 1 87 ? -8.215 6.957 6.165 1.00 86.94 87 VAL A O 1
ATOM 737 N N . ALA A 1 88 ? -7.323 6.715 4.123 1.00 85.88 88 ALA A N 1
ATOM 738 C CA . ALA A 1 88 ? -6.337 7.790 4.230 1.00 85.88 88 ALA A CA 1
ATOM 739 C C . ALA A 1 88 ? -6.945 9.156 4.597 1.00 85.88 88 ALA A C 1
ATOM 741 O O . ALA A 1 88 ? -6.298 9.944 5.284 1.00 85.88 88 ALA A O 1
ATOM 742 N N . CYS A 1 89 ? -8.185 9.440 4.180 1.00 80.62 89 CYS A N 1
ATOM 743 C CA . CYS A 1 89 ? -8.866 10.697 4.508 1.00 80.62 89 CYS A CA 1
ATOM 744 C C . CYS A 1 89 ? -9.364 10.778 5.960 1.00 80.62 89 CYS A C 1
ATOM 746 O O . CYS A 1 89 ? -9.585 11.881 6.455 1.00 80.62 89 CYS A O 1
ATOM 748 N N . HIS A 1 90 ? -9.516 9.641 6.643 1.00 78.69 90 HIS A N 1
ATOM 749 C CA . HIS A 1 90 ? -10.012 9.578 8.021 1.00 78.69 90 HIS A CA 1
ATOM 750 C C . HIS A 1 90 ? -8.873 9.461 9.038 1.00 78.69 90 HIS A C 1
ATOM 752 O O . HIS A 1 90 ? -9.013 9.899 10.177 1.00 78.69 90 HIS A O 1
ATOM 758 N N . ASN A 1 91 ? -7.733 8.894 8.633 1.00 81.06 91 ASN A N 1
ATOM 759 C CA . ASN A 1 91 ? -6.615 8.644 9.529 1.00 81.06 91 ASN A CA 1
ATOM 760 C C . ASN A 1 91 ? -5.264 8.937 8.832 1.00 81.06 91 ASN A C 1
ATOM 762 O O . ASN A 1 91 ? -4.876 8.224 7.898 1.00 81.06 91 ASN A O 1
ATOM 766 N N . PRO A 1 92 ? -4.512 9.959 9.301 1.00 86.94 92 PRO A N 1
ATOM 767 C CA . PRO A 1 92 ? -3.246 10.382 8.699 1.00 86.94 92 PRO A CA 1
ATOM 768 C C . PRO A 1 92 ? -2.195 9.278 8.578 1.00 86.94 92 PRO A C 1
ATOM 770 O O . PRO A 1 92 ? -1.386 9.313 7.654 1.00 86.94 92 PRO A O 1
ATOM 773 N N . ARG A 1 93 ? -2.214 8.278 9.469 1.00 86.00 93 ARG A N 1
ATOM 774 C CA . ARG A 1 93 ? -1.261 7.163 9.427 1.00 86.00 93 ARG A CA 1
ATOM 775 C C . ARG A 1 93 ? -1.433 6.329 8.163 1.00 86.00 93 ARG A C 1
ATOM 777 O O . ARG A 1 93 ? -0.450 5.941 7.543 1.00 86.00 93 ARG A O 1
ATOM 784 N N . TYR A 1 94 ? -2.673 6.088 7.745 1.00 87.31 94 TYR A N 1
ATOM 785 C CA . TYR A 1 94 ? -2.940 5.366 6.504 1.00 87.31 94 TYR A CA 1
ATOM 786 C C . TYR A 1 94 ? -2.502 6.158 5.280 1.00 87.31 94 TYR A C 1
ATOM 788 O O . TYR A 1 94 ? -1.965 5.573 4.345 1.00 87.31 94 TYR A O 1
ATOM 796 N N . ASN A 1 95 ? -2.665 7.482 5.307 1.00 88.56 95 ASN A N 1
ATOM 797 C CA . ASN A 1 95 ? -2.135 8.349 4.261 1.00 88.56 95 ASN A CA 1
ATOM 798 C C . ASN A 1 95 ? -0.598 8.299 4.209 1.00 88.56 95 ASN A C 1
ATOM 800 O O . ASN A 1 95 ? -0.008 8.230 3.134 1.00 88.56 95 ASN A O 1
ATOM 804 N N . GLU A 1 96 ? 0.070 8.297 5.363 1.00 90.81 96 GLU A N 1
ATOM 805 C CA . GLU A 1 96 ? 1.526 8.156 5.438 1.00 90.81 96 GLU A CA 1
ATOM 806 C C . GLU A 1 96 ? 1.988 6.801 4.881 1.00 90.81 96 GLU A C 1
ATOM 808 O O . GLU A 1 96 ? 2.876 6.754 4.030 1.00 90.81 96 GLU A O 1
ATOM 813 N N . SER A 1 97 ? 1.356 5.702 5.296 1.00 91.00 97 SER A N 1
ATOM 814 C CA . SER A 1 97 ? 1.668 4.359 4.795 1.00 91.00 97 SER A CA 1
ATOM 815 C C . SER A 1 97 ? 1.366 4.201 3.307 1.00 91.00 97 SER A C 1
ATOM 817 O O . SER A 1 97 ? 2.155 3.588 2.591 1.00 91.00 97 SER A O 1
ATOM 819 N N . TRP A 1 98 ? 0.280 4.800 2.813 1.00 92.25 98 TRP A N 1
ATOM 820 C CA . TRP A 1 98 ? -0.032 4.851 1.384 1.00 92.25 98 TRP A CA 1
ATOM 821 C C . TRP A 1 98 ? 1.080 5.551 0.598 1.00 92.25 98 TRP A C 1
ATOM 823 O O . TRP A 1 98 ? 1.574 4.999 -0.384 1.00 92.25 98 TRP A O 1
ATOM 833 N N . ASN A 1 99 ? 1.543 6.714 1.070 1.00 90.50 99 ASN A N 1
ATOM 834 C CA . ASN A 1 99 ? 2.656 7.434 0.448 1.00 90.50 99 ASN A CA 1
ATOM 835 C C . ASN A 1 99 ? 3.960 6.626 0.488 1.00 90.50 99 ASN A C 1
ATOM 837 O O . ASN A 1 99 ? 4.693 6.611 -0.497 1.00 90.50 99 ASN A O 1
ATOM 841 N N . LYS A 1 100 ? 4.242 5.918 1.590 1.00 92.44 100 LYS A N 1
ATOM 842 C CA . LYS A 1 100 ? 5.421 5.043 1.692 1.00 92.44 100 LYS A CA 1
ATOM 843 C C . LYS A 1 100 ? 5.375 3.924 0.656 1.00 92.44 100 LYS A C 1
ATOM 845 O O . LYS A 1 100 ? 6.297 3.823 -0.140 1.00 92.44 100 LYS A O 1
ATOM 850 N N . VAL A 1 101 ? 4.289 3.146 0.598 1.00 91.38 101 VAL A N 1
ATOM 851 C CA . VAL A 1 101 ? 4.143 2.057 -0.391 1.00 91.38 101 VAL A CA 1
ATOM 852 C C . VAL A 1 101 ? 4.237 2.598 -1.819 1.00 91.38 101 VAL A C 1
ATOM 854 O O . VAL A 1 101 ? 4.925 2.017 -2.656 1.00 91.38 101 VAL A O 1
ATOM 857 N N . ARG A 1 102 ? 3.593 3.738 -2.091 1.00 91.19 102 ARG A N 1
ATOM 858 C CA . ARG A 1 102 ? 3.647 4.427 -3.385 1.00 91.19 102 ARG A CA 1
ATOM 859 C C . ARG A 1 102 ? 5.083 4.788 -3.787 1.00 91.19 102 ARG A C 1
ATOM 861 O O . ARG A 1 102 ? 5.479 4.540 -4.928 1.00 91.19 102 ARG A O 1
ATOM 868 N N . ASN A 1 103 ? 5.848 5.372 -2.868 1.00 90.44 103 ASN A N 1
ATOM 869 C CA . ASN A 1 103 ? 7.228 5.782 -3.115 1.00 90.44 103 ASN A CA 1
ATOM 870 C C . ASN A 1 103 ? 8.144 4.572 -3.305 1.00 90.44 103 ASN A C 1
ATOM 872 O O . ASN A 1 103 ? 8.903 4.557 -4.265 1.00 90.44 103 ASN A O 1
ATOM 876 N N . GLU A 1 104 ? 8.015 3.540 -2.468 1.00 90.69 104 GLU A N 1
ATOM 877 C CA . GLU A 1 104 ? 8.779 2.293 -2.611 1.00 90.69 104 GLU A CA 1
ATOM 878 C C . GLU A 1 104 ? 8.530 1.649 -3.980 1.00 90.69 104 GLU A C 1
ATOM 880 O O . GLU A 1 104 ? 9.475 1.298 -4.679 1.00 90.69 104 GLU A O 1
ATOM 885 N N . CYS A 1 105 ? 7.271 1.578 -4.432 1.00 87.69 105 CYS A N 1
ATOM 886 C CA . CYS A 1 105 ? 6.969 1.088 -5.777 1.00 87.69 105 CYS A CA 1
ATOM 887 C C . CYS A 1 105 ? 7.666 1.946 -6.842 1.00 87.69 105 CYS A C 1
ATOM 889 O O . CYS A 1 105 ? 8.347 1.416 -7.712 1.00 87.69 105 CYS A O 1
ATOM 891 N N . THR A 1 106 ? 7.532 3.270 -6.760 1.00 88.06 106 THR A N 1
ATOM 892 C CA . THR A 1 106 ? 8.116 4.193 -7.746 1.00 88.06 106 THR A CA 1
ATOM 893 C C . THR A 1 106 ? 9.637 4.038 -7.835 1.00 88.06 106 THR A C 1
ATOM 895 O O . THR A 1 106 ? 10.177 3.908 -8.933 1.00 88.06 106 THR A O 1
ATOM 898 N N . GLU A 1 107 ? 10.325 3.997 -6.693 1.00 88.69 107 GLU A N 1
ATOM 899 C CA . GLU A 1 107 ? 11.779 3.836 -6.642 1.00 88.69 107 GLU A CA 1
ATOM 900 C C . GLU A 1 107 ? 12.219 2.482 -7.196 1.00 88.69 107 GLU A C 1
ATOM 902 O O . GLU A 1 107 ? 13.158 2.439 -7.984 1.00 88.69 107 GLU A O 1
ATOM 907 N N . LYS A 1 108 ? 11.492 1.391 -6.922 1.00 87.94 108 LYS A N 1
ATOM 908 C CA . LYS A 1 108 ? 11.805 0.077 -7.509 1.00 87.94 108 LYS A CA 1
ATOM 909 C C . LYS A 1 108 ? 11.773 0.111 -9.033 1.00 87.94 108 LYS A C 1
ATOM 911 O O . LYS A 1 108 ? 12.709 -0.369 -9.669 1.00 87.94 108 LYS A O 1
ATOM 916 N N . PHE A 1 109 ? 10.737 0.710 -9.627 1.00 85.94 109 PHE A N 1
ATOM 917 C CA . PHE A 1 109 ? 10.647 0.866 -11.085 1.00 85.94 109 PHE A CA 1
ATOM 918 C C . PHE A 1 109 ? 11.812 1.695 -11.648 1.00 85.94 109 PHE A C 1
ATOM 920 O O . PHE A 1 109 ? 12.361 1.343 -12.693 1.00 85.94 109 PHE A O 1
ATOM 927 N N . ARG A 1 110 ? 12.236 2.752 -10.951 1.00 85.44 110 ARG A N 1
ATOM 928 C CA . ARG A 1 110 ? 13.391 3.570 -11.357 1.00 85.44 110 ARG A CA 1
ATOM 929 C C . ARG A 1 110 ? 14.715 2.821 -11.243 1.00 85.44 110 ARG A C 1
ATOM 931 O O . ARG A 1 110 ? 15.507 2.870 -12.181 1.00 85.44 110 ARG A O 1
ATOM 938 N N . GLU A 1 111 ? 14.937 2.109 -10.139 1.00 86.25 111 GLU A N 1
ATOM 939 C CA . GLU A 1 111 ? 16.101 1.236 -9.937 1.00 86.25 111 GLU A CA 1
ATOM 940 C C . GLU A 1 111 ? 16.203 0.210 -11.072 1.00 86.25 111 GLU A C 1
ATOM 942 O O . GLU A 1 111 ? 17.254 0.070 -11.688 1.00 86.25 111 GLU A O 1
ATOM 947 N N . PHE A 1 112 ? 15.086 -0.417 -11.443 1.00 84.06 112 PHE A N 1
ATOM 948 C CA . PHE A 1 112 ? 15.054 -1.415 -12.512 1.00 84.06 112 PHE A CA 1
ATOM 949 C C . PHE A 1 112 ? 15.412 -0.853 -13.896 1.00 84.06 112 PHE A C 1
ATOM 951 O O . PHE A 1 112 ? 16.109 -1.516 -14.665 1.00 84.06 112 PHE A O 1
ATOM 958 N N . LEU A 1 113 ? 14.980 0.373 -14.225 1.00 82.19 113 LEU A N 1
ATOM 959 C CA . LEU A 1 113 ? 15.409 1.043 -15.462 1.00 82.19 113 LEU A CA 1
ATOM 960 C C . LEU A 1 113 ? 16.883 1.447 -15.410 1.00 82.19 113 LEU A C 1
ATOM 962 O O . LEU A 1 113 ? 17.591 1.310 -16.407 1.00 82.19 113 LEU A O 1
ATOM 966 N N . LYS A 1 114 ? 17.366 1.914 -14.257 1.00 82.25 114 LYS A N 1
ATOM 967 C CA . LYS A 1 114 ? 18.775 2.272 -14.080 1.00 82.25 114 LYS A CA 1
ATOM 968 C C . LYS A 1 114 ? 19.679 1.053 -14.272 1.00 82.25 114 LYS A C 1
ATOM 970 O O . LYS A 1 114 ? 20.596 1.106 -15.089 1.00 82.25 114 LYS A O 1
ATOM 975 N N . ASP A 1 115 ? 19.362 -0.069 -13.640 1.00 80.94 115 ASP A N 1
ATOM 976 C CA . ASP A 1 115 ? 20.106 -1.321 -13.808 1.00 80.94 115 ASP A CA 1
ATOM 977 C C . ASP A 1 115 ? 20.120 -1.783 -15.278 1.00 80.94 115 ASP A C 1
ATOM 979 O O . ASP A 1 115 ? 21.097 -2.354 -15.766 1.00 80.94 115 ASP A O 1
ATOM 983 N N . ALA A 1 116 ? 19.053 -1.488 -16.027 1.00 78.31 116 ALA A N 1
ATOM 984 C CA . ALA A 1 116 ? 18.968 -1.786 -17.450 1.00 78.31 116 ALA A CA 1
ATOM 985 C C . ALA A 1 116 ? 19.802 -0.852 -18.340 1.00 78.31 116 ALA A C 1
ATOM 987 O O . ALA A 1 116 ? 20.290 -1.308 -19.378 1.00 78.31 116 ALA A O 1
ATOM 988 N N . THR A 1 117 ? 20.008 0.416 -17.950 1.00 73.50 117 THR A N 1
ATOM 989 C CA . THR A 1 117 ? 20.956 1.307 -18.655 1.00 73.50 117 THR A CA 1
ATOM 990 C C . THR A 1 117 ? 22.388 0.786 -18.550 1.00 73.50 117 THR A C 1
ATOM 992 O O . THR A 1 117 ? 23.158 0.898 -19.500 1.00 73.50 117 THR A O 1
ATOM 995 N N . GLU A 1 118 ? 22.732 0.162 -17.422 1.00 75.81 118 GLU A N 1
ATOM 996 C CA . GLU A 1 118 ? 24.061 -0.400 -17.162 1.00 75.81 118 GLU A CA 1
ATOM 997 C C . GLU A 1 118 ? 24.246 -1.801 -17.794 1.00 75.81 118 GLU A C 1
ATOM 999 O O . GLU A 1 118 ? 25.363 -2.320 -17.886 1.00 75.81 118 GLU A O 1
ATOM 1004 N N . ALA A 1 119 ? 23.162 -2.425 -18.273 1.00 68.75 119 ALA A N 1
ATOM 1005 C CA . ALA A 1 119 ? 23.164 -3.755 -18.876 1.00 68.75 119 ALA A CA 1
ATOM 1006 C C . ALA A 1 119 ? 23.481 -3.752 -20.388 1.00 68.75 119 ALA A C 1
ATOM 1008 O O . ALA A 1 119 ? 23.315 -2.768 -21.104 1.00 68.75 119 ALA A O 1
ATOM 1009 N N . LYS A 1 120 ? 23.909 -4.912 -20.916 1.00 70.81 120 LYS A N 1
ATOM 1010 C CA . LYS A 1 120 ? 24.192 -5.090 -22.355 1.00 70.81 120 LYS A CA 1
ATOM 1011 C C . LYS A 1 120 ? 22.936 -4.845 -23.221 1.00 70.81 120 LYS A C 1
ATOM 1013 O O . LYS A 1 120 ? 21.868 -5.329 -22.840 1.00 70.81 120 LYS A O 1
ATOM 1018 N N . PRO A 1 121 ? 23.071 -4.290 -24.446 1.00 67.62 121 PRO A N 1
ATOM 1019 C CA . PRO A 1 121 ? 21.943 -3.899 -25.307 1.00 67.62 121 PRO A CA 1
ATOM 1020 C C . PRO A 1 121 ? 20.908 -5.000 -25.572 1.00 67.62 121 PRO A C 1
ATOM 1022 O O . PRO A 1 121 ? 19.707 -4.763 -25.581 1.00 67.62 121 PRO A O 1
ATOM 1025 N N . ILE A 1 122 ? 21.361 -6.251 -25.709 1.00 64.69 122 ILE A N 1
ATOM 1026 C CA . ILE A 1 122 ? 20.489 -7.409 -25.974 1.00 64.69 122 ILE A CA 1
ATOM 1027 C C . ILE A 1 122 ? 19.475 -7.640 -24.837 1.00 64.69 122 ILE A C 1
ATOM 1029 O O . ILE A 1 122 ? 18.385 -8.142 -25.086 1.00 64.69 122 ILE A O 1
ATOM 1033 N N . ARG A 1 123 ? 19.800 -7.252 -23.596 1.00 69.62 123 ARG A N 1
ATOM 1034 C CA . ARG A 1 123 ? 18.909 -7.416 -22.435 1.00 69.62 123 ARG A CA 1
ATOM 1035 C C . ARG A 1 123 ? 17.926 -6.257 -22.252 1.00 69.62 123 ARG 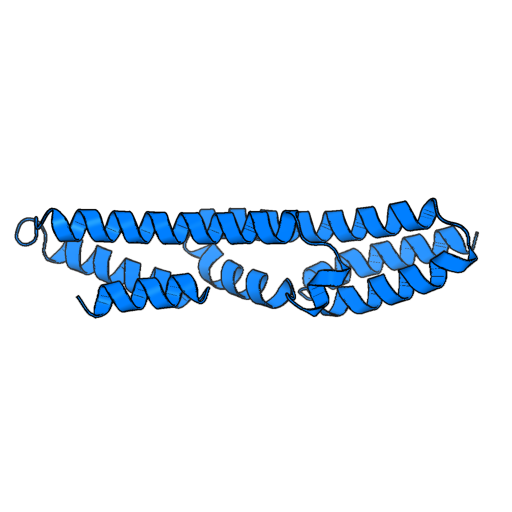A C 1
ATOM 1037 O O . ARG A 1 123 ? 16.963 -6.417 -21.513 1.00 69.62 123 ARG A O 1
ATOM 1044 N N . GLN A 1 124 ? 18.123 -5.123 -22.926 1.00 70.06 124 GLN A N 1
ATOM 1045 C CA . GLN A 1 124 ? 17.305 -3.920 -22.719 1.00 70.06 124 GLN A CA 1
ATOM 1046 C C . GLN A 1 124 ? 15.854 -4.117 -23.189 1.00 70.06 124 GLN A C 1
ATOM 1048 O O . GLN A 1 124 ? 14.924 -3.722 -22.491 1.00 70.06 124 GLN A O 1
ATOM 1053 N N . ASN A 1 125 ? 15.639 -4.828 -24.302 1.00 73.75 125 ASN A N 1
ATOM 1054 C CA . ASN A 1 125 ? 14.290 -5.136 -24.798 1.00 73.75 125 ASN A CA 1
ATOM 1055 C C . ASN A 1 125 ? 13.495 -6.052 -23.853 1.00 73.75 125 ASN A C 1
ATOM 1057 O O . ASN A 1 125 ? 12.289 -5.867 -23.676 1.00 73.75 125 ASN A O 1
ATOM 1061 N N . ASP A 1 126 ? 14.158 -7.025 -23.225 1.00 77.94 126 ASP A N 1
ATOM 1062 C CA . ASP A 1 126 ? 13.512 -7.921 -22.262 1.00 77.94 126 ASP A CA 1
ATOM 1063 C C . ASP A 1 126 ? 13.179 -7.200 -20.951 1.00 77.94 126 ASP A C 1
ATOM 1065 O O . ASP A 1 126 ? 12.148 -7.492 -20.342 1.00 77.94 126 ASP A O 1
ATOM 1069 N N . VAL A 1 127 ? 14.009 -6.239 -20.533 1.00 77.12 127 VAL A N 1
ATOM 1070 C CA . VAL A 1 127 ? 13.728 -5.368 -19.381 1.00 77.12 127 VAL A CA 1
ATOM 1071 C C . VAL A 1 127 ? 12.522 -4.477 -19.670 1.00 77.12 127 VAL A C 1
ATOM 1073 O O . VAL A 1 127 ? 11.609 -4.434 -18.850 1.00 77.12 127 VAL A O 1
ATOM 1076 N N . ILE A 1 128 ? 12.457 -3.822 -20.835 1.00 78.56 128 ILE A N 1
ATOM 1077 C CA . ILE A 1 128 ? 11.322 -2.956 -21.201 1.00 78.56 128 ILE A CA 1
ATOM 1078 C C . ILE A 1 128 ? 10.003 -3.734 -21.155 1.00 78.56 128 ILE A C 1
ATOM 1080 O O . ILE A 1 128 ? 9.031 -3.271 -20.564 1.00 78.56 128 ILE A O 1
ATOM 1084 N N . ARG A 1 129 ? 9.969 -4.955 -21.702 1.00 80.31 129 ARG A N 1
ATOM 1085 C CA . ARG A 1 129 ? 8.765 -5.802 -21.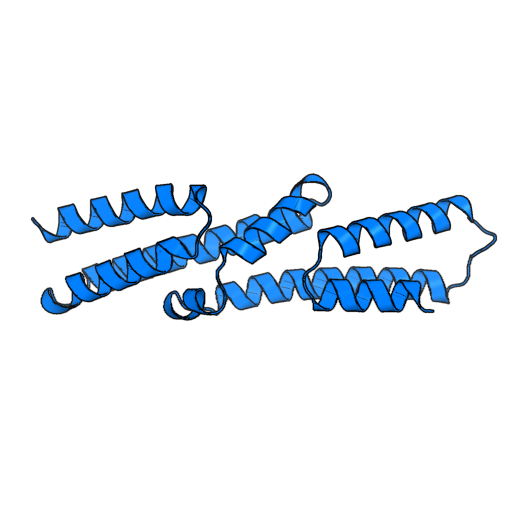654 1.00 80.31 129 ARG A CA 1
ATOM 1086 C C . ARG A 1 129 ? 8.349 -6.154 -20.227 1.00 80.31 129 ARG A C 1
ATOM 1088 O O . ARG A 1 129 ? 7.159 -6.192 -19.927 1.00 80.31 129 ARG A O 1
ATOM 1095 N N . GLN A 1 130 ? 9.313 -6.426 -19.350 1.00 81.25 130 GLN A N 1
ATOM 1096 C CA . GLN A 1 130 ? 9.041 -6.729 -17.942 1.00 81.25 130 GLN A CA 1
ATOM 1097 C C . GLN A 1 130 ? 8.557 -5.494 -17.179 1.00 81.25 130 GLN A C 1
ATOM 1099 O O . GLN A 1 130 ? 7.630 -5.603 -16.378 1.00 81.25 130 GLN A O 1
ATOM 1104 N N . TYR A 1 131 ? 9.129 -4.329 -17.479 1.00 83.69 131 TYR A N 1
ATOM 1105 C CA . TYR A 1 131 ? 8.692 -3.042 -16.953 1.00 83.69 131 TYR A CA 1
ATOM 1106 C C . TYR A 1 131 ? 7.234 -2.764 -17.337 1.00 83.69 131 TYR A C 1
ATOM 1108 O O . TYR A 1 131 ? 6.392 -2.556 -16.468 1.00 83.69 131 TYR A O 1
ATOM 1116 N N . GLU A 1 132 ? 6.904 -2.865 -18.628 1.00 82.75 132 GLU A N 1
ATOM 1117 C CA . GLU A 1 132 ? 5.545 -2.667 -19.143 1.00 82.75 132 GLU A CA 1
ATOM 1118 C C . GLU A 1 132 ? 4.544 -3.674 -18.566 1.00 82.75 132 GLU A C 1
ATOM 1120 O O . GLU A 1 132 ? 3.423 -3.307 -18.216 1.00 82.75 132 GLU A O 1
ATOM 1125 N N . ALA A 1 133 ? 4.943 -4.939 -18.410 1.00 83.56 133 ALA A N 1
ATOM 1126 C CA . ALA A 1 133 ? 4.104 -5.950 -17.775 1.00 83.56 133 ALA A CA 1
ATOM 1127 C C . ALA A 1 133 ? 3.806 -5.608 -16.306 1.00 83.56 133 ALA A C 1
ATOM 1129 O O . ALA A 1 133 ? 2.674 -5.778 -15.851 1.00 83.56 133 ALA A O 1
ATOM 1130 N N . ALA A 1 134 ? 4.797 -5.102 -15.570 1.00 84.50 134 ALA A N 1
ATOM 1131 C CA . ALA A 1 134 ? 4.626 -4.723 -14.177 1.00 84.50 134 ALA A CA 1
ATOM 1132 C C . ALA A 1 134 ? 3.835 -3.417 -14.007 1.00 84.50 134 ALA A C 1
ATOM 1134 O O . ALA A 1 134 ? 3.101 -3.294 -13.026 1.00 84.50 134 ALA A O 1
ATOM 1135 N N . LEU A 1 135 ? 3.890 -2.480 -14.962 1.00 85.44 135 LEU A N 1
ATOM 1136 C CA . LEU A 1 135 ? 3.088 -1.247 -14.929 1.00 85.44 135 LEU A CA 1
ATOM 1137 C C . LEU A 1 135 ? 1.584 -1.522 -14.801 1.00 85.44 135 LEU A C 1
ATOM 1139 O O . LEU A 1 135 ? 0.870 -0.769 -14.143 1.00 85.44 135 LEU A O 1
ATOM 1143 N N . TRP A 1 136 ? 1.093 -2.625 -15.376 1.00 84.00 136 TRP A N 1
ATOM 1144 C CA . TRP A 1 136 ? -0.316 -3.024 -15.261 1.00 84.00 136 TRP A CA 1
ATOM 1145 C C . TRP A 1 136 ? -0.758 -3.379 -13.834 1.00 84.00 136 TRP A C 1
ATOM 1147 O O . TRP A 1 136 ? -1.958 -3.389 -13.559 1.00 84.00 136 TRP A O 1
ATOM 1157 N N . SER A 1 137 ? 0.182 -3.658 -12.929 1.00 85.06 137 SER A N 1
ATOM 1158 C CA . SER A 1 137 ? -0.098 -3.947 -11.515 1.00 85.06 137 SER A CA 1
ATOM 1159 C C . SER A 1 137 ? -0.257 -2.691 -10.647 1.00 85.06 137 SER A C 1
ATOM 1161 O O . SER A 1 137 ? -0.641 -2.802 -9.479 1.00 85.06 137 SER A O 1
ATOM 1163 N N . LEU A 1 138 ? 0.022 -1.506 -11.205 1.00 86.00 138 LEU A N 1
ATOM 1164 C CA . LEU A 1 138 ? -0.024 -0.228 -10.501 1.00 86.00 138 LEU A CA 1
ATOM 1165 C C . LEU A 1 138 ? -1.352 0.526 -10.707 1.00 86.00 138 LEU A C 1
ATOM 1167 O O . LEU A 1 138 ? -2.066 0.302 -11.689 1.00 86.00 138 LEU A O 1
ATOM 1171 N N . PRO A 1 139 ? -1.687 1.454 -9.794 1.00 84.62 139 PRO A N 1
ATOM 1172 C CA . PRO A 1 139 ? -2.707 2.472 -10.0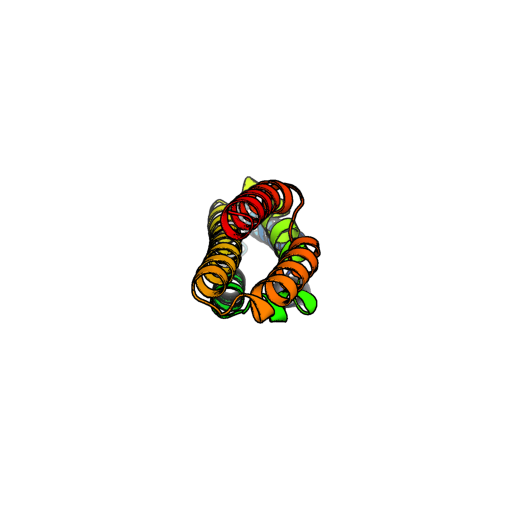20 1.00 84.62 139 PRO A CA 1
ATOM 1173 C C . PRO A 1 139 ? -2.409 3.355 -11.240 1.00 84.62 139 PRO A C 1
ATOM 1175 O O . PRO A 1 139 ? -1.254 3.601 -11.588 1.00 84.62 139 PRO A O 1
ATOM 1178 N N . GLU A 1 140 ? -3.466 3.878 -11.859 1.00 82.94 140 GLU A N 1
ATOM 1179 C CA . GLU A 1 140 ? -3.397 4.637 -13.116 1.00 82.94 140 GLU A CA 1
ATOM 1180 C C . GLU A 1 140 ? -2.552 5.918 -13.011 1.00 82.94 140 GLU A C 1
ATOM 1182 O O . GLU A 1 140 ? -1.875 6.313 -13.958 1.00 82.94 140 GLU A O 1
ATOM 1187 N N . ASP A 1 141 ? -2.573 6.579 -11.855 1.00 81.62 141 ASP A N 1
ATOM 1188 C CA . ASP A 1 141 ? -1.793 7.790 -11.620 1.00 81.62 141 ASP A CA 1
ATOM 1189 C C . ASP A 1 141 ? -0.288 7.500 -11.540 1.00 81.62 141 ASP A C 1
ATOM 1191 O O . ASP A 1 141 ? 0.503 8.261 -12.094 1.00 81.62 141 ASP A O 1
ATOM 1195 N N . LEU A 1 142 ? 0.114 6.386 -10.919 1.00 82.56 142 LEU A N 1
ATOM 1196 C CA . LEU A 1 142 ? 1.509 5.934 -10.918 1.00 82.56 142 LEU A CA 1
ATOM 1197 C C . LEU A 1 142 ? 1.950 5.436 -12.288 1.00 82.56 142 LEU A C 1
ATOM 1199 O O . LEU A 1 142 ? 3.058 5.745 -12.724 1.00 82.56 142 LEU A O 1
ATOM 1203 N N . LYS A 1 143 ? 1.073 4.700 -12.972 1.00 85.69 143 LYS A N 1
ATOM 1204 C CA . LYS A 1 143 ? 1.333 4.187 -14.313 1.00 85.69 143 LYS A CA 1
ATOM 1205 C C . LYS A 1 143 ? 1.717 5.317 -15.268 1.00 85.69 143 LYS A C 1
ATOM 1207 O O . LYS A 1 143 ? 2.765 5.231 -15.889 1.00 85.69 143 LYS A O 1
ATOM 1212 N N . LYS A 1 144 ? 0.958 6.416 -15.294 1.00 83.94 144 LYS A N 1
ATOM 1213 C CA . LYS A 1 144 ? 1.254 7.579 -16.152 1.00 83.94 144 LYS A CA 1
ATOM 1214 C C . LYS A 1 144 ? 2.609 8.224 -15.867 1.00 83.94 144 LYS A C 1
ATOM 1216 O O . LYS A 1 144 ? 3.297 8.640 -16.795 1.00 83.94 144 LYS A O 1
ATOM 1221 N N . VAL A 1 145 ? 2.989 8.328 -14.592 1.00 83.38 145 VAL A N 1
ATOM 1222 C CA . VAL A 1 145 ? 4.295 8.887 -14.205 1.00 83.38 145 VAL A CA 1
ATOM 1223 C C . VAL A 1 145 ? 5.420 7.988 -14.718 1.00 83.38 145 VAL A C 1
ATOM 1225 O O . VAL A 1 145 ? 6.367 8.469 -15.330 1.00 83.38 145 VAL A O 1
ATOM 1228 N N . LEU A 1 146 ? 5.288 6.679 -14.537 1.00 85.62 146 LEU A N 1
ATOM 1229 C CA . LEU A 1 146 ? 6.323 5.705 -14.880 1.00 85.62 146 LEU A CA 1
ATOM 1230 C C . LEU A 1 146 ? 6.377 5.370 -16.384 1.00 85.62 146 LEU A C 1
ATOM 1232 O O . LEU A 1 146 ? 7.444 5.084 -16.919 1.00 85.62 146 LEU A O 1
ATOM 1236 N N . GLU A 1 147 ? 5.265 5.480 -17.111 1.00 83.56 147 GLU A N 1
ATOM 1237 C CA . GLU A 1 147 ? 5.257 5.414 -18.580 1.00 83.56 147 GLU A CA 1
ATOM 1238 C C . GLU A 1 147 ? 6.150 6.503 -19.184 1.00 83.56 147 GLU A C 1
ATOM 1240 O O . GLU A 1 147 ? 6.944 6.221 -20.081 1.00 83.56 147 GLU A O 1
ATOM 1245 N N . SER A 1 148 ? 6.109 7.718 -18.625 1.00 79.62 148 SER A N 1
ATOM 1246 C CA . SER A 1 148 ? 6.990 8.800 -19.072 1.00 79.62 148 SER A CA 1
ATOM 1247 C C . SER A 1 148 ? 8.476 8.507 -18.814 1.00 79.62 148 SER A C 1
ATOM 1249 O O . SER A 1 148 ? 9.319 8.852 -19.645 1.00 79.62 148 SER A O 1
ATOM 1251 N N . ASP A 1 149 ? 8.800 7.799 -17.724 1.00 77.81 149 ASP A N 1
ATOM 1252 C CA . ASP A 1 149 ? 10.164 7.345 -17.425 1.00 77.81 149 ASP A CA 1
ATOM 1253 C C . ASP A 1 149 ? 10.625 6.267 -18.430 1.00 77.81 149 ASP A C 1
ATOM 1255 O O . ASP A 1 149 ? 11.763 6.305 -18.904 1.00 77.81 149 ASP A O 1
ATOM 1259 N N . SER A 1 150 ? 9.733 5.352 -18.832 1.00 77.31 150 SER A N 1
ATOM 1260 C CA . SER A 1 150 ? 10.014 4.349 -19.873 1.00 77.31 150 SER A CA 1
ATOM 1261 C C . SER A 1 150 ? 10.262 4.977 -21.248 1.00 77.31 150 SER A C 1
ATOM 1263 O O . SER A 1 150 ? 11.206 4.596 -21.943 1.00 77.31 150 SER A O 1
ATOM 1265 N N . ASP A 1 151 ? 9.458 5.969 -21.635 1.00 80.38 151 ASP A N 1
ATOM 1266 C CA . ASP A 1 151 ? 9.608 6.677 -22.912 1.00 80.38 151 ASP A CA 1
ATOM 1267 C C . ASP A 1 151 ? 10.896 7.510 -22.969 1.00 80.38 151 ASP A C 1
ATOM 1269 O O . ASP A 1 151 ? 11.506 7.660 -24.032 1.00 80.38 151 ASP A O 1
ATOM 1273 N N . ASN A 1 152 ? 11.341 8.053 -21.833 1.00 78.94 152 ASN A N 1
ATOM 1274 C CA . ASN A 1 152 ? 12.654 8.691 -21.724 1.00 78.94 152 ASN A CA 1
ATOM 1275 C C . ASN A 1 152 ? 13.778 7.666 -21.925 1.00 78.94 152 ASN A C 1
ATOM 1277 O O . ASN A 1 152 ? 14.654 7.884 -22.757 1.00 78.94 152 ASN A O 1
ATOM 1281 N N . PHE A 1 153 ? 13.699 6.517 -21.248 1.00 75.19 153 PHE A N 1
ATOM 1282 C CA . PHE A 1 153 ? 14.690 5.446 -21.370 1.00 75.19 153 PHE A CA 1
ATOM 1283 C C . PHE A 1 153 ? 14.810 4.911 -22.806 1.00 75.19 153 PHE A C 1
ATOM 1285 O O . PHE A 1 153 ? 15.918 4.778 -23.322 1.00 75.19 153 PHE A O 1
ATOM 1292 N N . LYS A 1 154 ? 13.686 4.650 -23.490 1.00 74.75 154 LYS A N 1
ATOM 1293 C CA . LYS A 1 154 ? 13.684 4.192 -24.894 1.00 74.75 154 LYS A CA 1
ATOM 1294 C C . LYS A 1 154 ? 14.410 5.178 -25.816 1.00 74.75 154 LYS A C 1
ATOM 1296 O O . LYS A 1 154 ? 15.225 4.761 -26.632 1.00 74.75 154 LYS A O 1
ATOM 1301 N N . ARG A 1 155 ? 14.170 6.482 -25.637 1.00 76.31 155 ARG A N 1
ATOM 1302 C CA . ARG A 1 155 ? 14.827 7.546 -26.418 1.00 76.31 155 ARG A CA 1
ATOM 1303 C C . ARG A 1 155 ? 16.331 7.648 -26.170 1.00 76.31 155 ARG A C 1
ATOM 1305 O O . ARG A 1 155 ? 17.052 8.058 -27.075 1.00 76.31 155 ARG A O 1
ATOM 1312 N N . ASP A 1 156 ? 16.794 7.312 -24.970 1.00 68.75 156 ASP A N 1
ATOM 1313 C CA . ASP A 1 156 ? 18.220 7.341 -24.631 1.00 68.75 156 ASP A CA 1
ATOM 1314 C C . ASP A 1 156 ? 18.969 6.097 -25.128 1.00 68.75 156 ASP A C 1
ATOM 1316 O O . ASP A 1 156 ? 20.147 6.195 -25.456 1.00 68.75 156 ASP A O 1
ATOM 1320 N N . VAL A 1 157 ? 18.291 4.950 -25.248 1.00 66.75 157 VAL A N 1
ATOM 1321 C CA . VAL A 1 157 ? 18.853 3.713 -25.826 1.00 66.75 157 VAL A CA 1
ATOM 1322 C C . VAL A 1 157 ? 18.943 3.761 -27.360 1.00 66.75 157 VAL A C 1
ATOM 1324 O O . VAL A 1 157 ? 19.795 3.099 -27.947 1.00 66.75 157 VAL A O 1
ATOM 1327 N N . GLU A 1 158 ? 18.075 4.530 -28.023 1.00 61.12 158 GLU A N 1
ATOM 1328 C CA . GLU A 1 158 ? 18.077 4.703 -29.486 1.00 61.12 158 GLU A CA 1
ATOM 1329 C C . GLU A 1 158 ? 19.110 5.730 -30.005 1.00 61.12 158 GLU A C 1
ATOM 1331 O O . G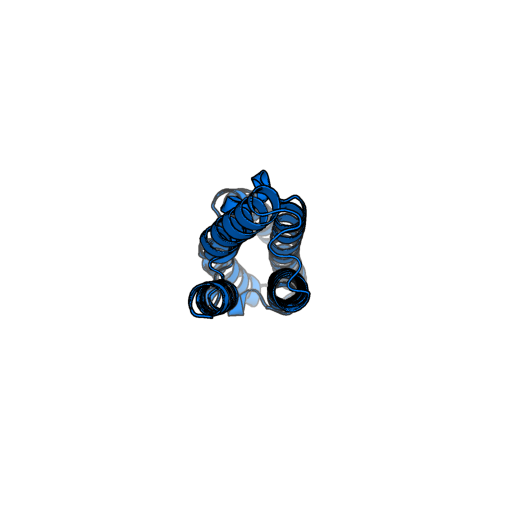LU A 1 158 ? 19.257 5.874 -31.222 1.00 61.12 158 GLU A O 1
ATOM 1336 N N . LYS A 1 159 ? 19.817 6.442 -29.115 1.00 51.59 159 LYS A N 1
ATOM 1337 C CA . LYS A 1 159 ? 20.906 7.380 -29.454 1.00 51.59 159 LYS A CA 1
ATOM 1338 C C . LYS A 1 159 ? 22.271 6.701 -29.494 1.00 51.59 159 LYS A C 1
ATOM 1340 O O . LYS A 1 159 ? 23.067 7.106 -30.372 1.00 51.59 159 LYS A O 1
#

Secondary structure (DSSP, 8-state):
-HHHHHHHHHHHTT-HHHHHHHHHHHHHHHHHHGGGG--HHHHHHHHHHHHHHHHHHHHHHHHHHH--GGGGGTS-HHHHHHHHHHHHTT-HHHHHHHHHHHHHHHHHHHHHHHHHHSS-HHHHHHHHHHHHHHHTTS-HHHHHHHHHHHHHHHHHHT-

Organism: NCBI:txid1234261

Radius of gyration: 20.93 Å; chains: 1; bounding box: 46×23×63 Å

Foldseek 3Di:
DVLLVVLVVCLVVLQVVVNVVSLVVLVVVCVVCDPVPPPVVSVVSSVVSVVSSLVSLVVVLVVLLPDALLCCVVVQLAVNLVSLVVCCVVDVSSVVSSVSSLVSVLVNLVVLLVVLVVDDLVCNVVSLVSSVVSLVSHDPVSSVVSVVVSVVSVVVSVD

Sequence (159 aa):
MRFLDSIEALVNTNNFYEAEKRMEYIIQIRHLLGTYCTTEEVTKRVEQLQNSLNKIVDEVVERYKQMSIHDFRFNPPKEILDKLQQVACHNPRYNESWNKVRNECTEKFREFLKDATEAKPIRQNDVIRQYEAALWSLPEDLKKVLESDSDNFKRDVEK

pLDDT: mean 80.63, std 7.99, range [51.59, 92.44]